Protein AF-A0A2X2CID7-F1 (afdb_monomer_lite)

Structure (mmCIF, N/CA/C/O backbone):
data_AF-A0A2X2CID7-F1
#
_entry.id   AF-A0A2X2CID7-F1
#
loop_
_atom_site.group_PDB
_atom_site.id
_atom_site.type_symbol
_atom_site.label_atom_id
_atom_site.label_alt_id
_atom_site.label_comp_id
_atom_site.label_asym_id
_atom_site.label_entity_id
_atom_site.label_seq_id
_atom_site.pdbx_PDB_ins_code
_atom_site.Cartn_x
_atom_site.Cartn_y
_atom_site.Cartn_z
_atom_site.occupancy
_atom_site.B_iso_or_equiv
_atom_site.auth_seq_id
_atom_site.auth_comp_id
_atom_site.auth_asym_id
_atom_site.auth_atom_id
_atom_site.pdbx_PDB_model_num
ATOM 1 N N . MET A 1 1 ? 6.070 -6.796 6.425 1.00 93.56 1 MET A N 1
ATOM 2 C CA . MET A 1 1 ? 5.252 -5.603 6.757 1.00 93.56 1 MET A CA 1
ATOM 3 C C . MET A 1 1 ? 3.770 -5.877 6.564 1.00 93.56 1 MET A C 1
ATOM 5 O O . MET A 1 1 ? 3.026 -5.582 7.486 1.00 93.56 1 MET A O 1
ATOM 9 N N . ALA A 1 2 ? 3.349 -6.495 5.452 1.00 93.25 2 ALA A N 1
ATOM 10 C CA . ALA A 1 2 ? 1.955 -6.909 5.254 1.00 93.25 2 ALA A CA 1
ATOM 11 C C . ALA A 1 2 ? 1.410 -7.747 6.428 1.00 93.25 2 ALA A C 1
ATOM 13 O O . ALA A 1 2 ? 0.424 -7.353 7.037 1.00 93.25 2 ALA A O 1
ATOM 14 N N . ASP A 1 3 ? 2.126 -8.792 6.859 1.00 96.06 3 ASP A N 1
ATOM 15 C CA . ASP A 1 3 ? 1.710 -9.619 8.011 1.00 96.06 3 ASP A CA 1
ATOM 16 C C . ASP A 1 3 ? 1.594 -8.839 9.324 1.00 96.06 3 ASP A C 1
ATOM 18 O O . ASP A 1 3 ? 0.737 -9.130 10.153 1.00 96.06 3 ASP A O 1
ATOM 22 N N . ILE A 1 4 ? 2.440 -7.821 9.517 1.00 94.31 4 ILE A N 1
ATOM 23 C CA . ILE A 1 4 ? 2.390 -6.957 10.703 1.00 94.31 4 ILE A CA 1
ATOM 24 C C . ILE A 1 4 ? 1.118 -6.110 10.667 1.00 94.31 4 ILE A C 1
ATOM 26 O O . ILE A 1 4 ? 0.432 -6.015 11.681 1.00 94.31 4 ILE A O 1
ATOM 30 N N . ALA A 1 5 ? 0.779 -5.541 9.505 1.00 94.25 5 ALA A N 1
ATOM 31 C CA . ALA A 1 5 ? -0.476 -4.823 9.326 1.00 94.25 5 ALA A CA 1
ATOM 32 C C . ALA A 1 5 ? -1.676 -5.747 9.574 1.00 94.25 5 ALA A C 1
ATOM 34 O O . ALA A 1 5 ? -2.533 -5.417 10.383 1.00 94.25 5 ALA A O 1
ATOM 35 N N . ILE A 1 6 ? -1.703 -6.930 8.952 1.00 93.88 6 ILE A N 1
ATOM 36 C CA . ILE A 1 6 ? -2.792 -7.908 9.100 1.00 93.88 6 ILE A CA 1
ATOM 37 C C . ILE A 1 6 ? -2.961 -8.316 10.567 1.00 93.88 6 ILE A C 1
ATOM 39 O O . ILE A 1 6 ? -4.070 -8.299 11.096 1.00 93.88 6 ILE A O 1
ATOM 43 N N . LYS A 1 7 ? -1.857 -8.620 11.258 1.00 94.81 7 LYS A N 1
ATOM 44 C CA . LYS A 1 7 ? -1.878 -8.961 12.682 1.00 94.81 7 LYS A CA 1
ATOM 45 C C . LYS A 1 7 ? -2.427 -7.808 13.523 1.00 94.81 7 LYS A C 1
ATOM 47 O O . LYS A 1 7 ? -3.255 -8.048 14.399 1.00 94.81 7 LYS A O 1
ATOM 52 N N . ALA A 1 8 ? -2.020 -6.572 13.241 1.00 94.62 8 ALA A N 1
ATOM 53 C CA . ALA A 1 8 ? -2.511 -5.390 13.944 1.00 94.62 8 ALA A CA 1
ATOM 54 C C . ALA A 1 8 ? -4.018 -5.150 13.731 1.00 94.62 8 ALA A C 1
ATOM 56 O O . ALA A 1 8 ? -4.693 -4.695 14.648 1.00 94.62 8 ALA A O 1
ATOM 57 N N . LEU A 1 9 ? -4.560 -5.520 12.567 1.00 92.88 9 LEU A N 1
ATOM 58 C CA . LEU A 1 9 ? -5.993 -5.438 12.259 1.00 92.88 9 LEU A CA 1
ATOM 59 C C . LEU A 1 9 ? -6.825 -6.592 12.833 1.00 92.88 9 LEU A C 1
ATOM 61 O O . LEU A 1 9 ? -8.051 -6.556 12.752 1.00 92.88 9 LEU A O 1
ATOM 65 N N . SER A 1 10 ? -6.193 -7.620 13.405 1.00 91.12 10 SER A N 1
ATOM 66 C CA . SER A 1 10 ? -6.932 -8.740 13.988 1.00 91.12 10 SER A CA 1
ATOM 67 C C . SER A 1 10 ? -7.845 -8.272 15.136 1.00 91.12 10 SER A C 1
ATOM 69 O O . SER A 1 10 ? -7.459 -7.369 15.884 1.00 91.12 10 SER A O 1
ATOM 71 N N . PRO A 1 11 ? -9.020 -8.902 15.343 1.00 85.31 11 PRO A N 1
ATOM 72 C CA . PRO A 1 11 ? -9.979 -8.481 16.371 1.00 85.31 11 PRO A CA 1
ATOM 73 C C . PRO A 1 11 ? -9.399 -8.417 17.788 1.00 85.31 11 PRO A C 1
ATOM 75 O O . PRO A 1 11 ? -9.829 -7.603 18.598 1.00 85.31 11 PRO A O 1
ATOM 78 N N . SER A 1 12 ? -8.417 -9.270 18.089 1.00 88.88 12 SER A N 1
ATOM 79 C CA . SER A 1 12 ? -7.773 -9.336 19.403 1.00 88.88 12 SER A CA 1
ATOM 80 C C . SER A 1 12 ? -6.754 -8.221 19.651 1.00 88.88 12 SER A C 1
ATOM 82 O O . SER A 1 12 ? -6.411 -7.985 20.804 1.00 88.88 12 SER A O 1
ATOM 84 N N . ILE A 1 13 ? -6.246 -7.568 18.599 1.00 91.12 13 ILE A N 1
ATOM 85 C CA . ILE A 1 13 ? -5.253 -6.489 18.714 1.00 91.12 13 ILE A CA 1
ATOM 86 C C . ILE A 1 13 ? -5.890 -5.137 18.396 1.00 91.12 13 ILE A C 1
ATOM 88 O O . ILE A 1 13 ? -5.781 -4.223 19.206 1.00 91.12 13 ILE A O 1
ATOM 92 N N . ASN A 1 14 ? -6.553 -5.022 17.239 1.00 88.50 14 ASN A N 1
ATOM 93 C CA . ASN A 1 14 ? -7.199 -3.805 16.746 1.00 88.50 14 ASN A CA 1
ATOM 94 C C . ASN A 1 14 ? -6.343 -2.532 16.939 1.00 88.50 14 ASN A C 1
ATOM 96 O O . ASN A 1 14 ? -6.796 -1.534 17.500 1.00 88.50 14 ASN A O 1
ATOM 100 N N . ASP A 1 15 ? -5.090 -2.579 16.482 1.00 95.19 15 ASP A N 1
ATOM 101 C CA . ASP A 1 15 ? -4.125 -1.480 16.562 1.00 95.19 15 ASP A CA 1
ATOM 102 C C . ASP A 1 15 ? -3.936 -0.818 15.182 1.00 95.19 15 ASP A C 1
ATOM 104 O O . ASP A 1 15 ? -3.030 -1.178 14.415 1.00 95.19 15 ASP A O 1
ATOM 108 N N . PRO A 1 16 ? -4.767 0.182 14.834 1.00 92.81 16 PRO A N 1
ATOM 109 C CA . PRO A 1 16 ? -4.644 0.888 13.564 1.00 92.81 16 PRO A CA 1
ATOM 110 C C . PRO A 1 16 ? -3.321 1.654 13.441 1.00 92.81 16 PRO A C 1
ATOM 112 O O . PRO A 1 16 ? -2.820 1.815 12.332 1.00 92.81 16 PRO A O 1
ATOM 115 N N . THR A 1 17 ? -2.697 2.075 14.546 1.00 96.12 17 THR A N 1
ATOM 116 C CA . THR A 1 17 ? -1.433 2.829 14.496 1.00 96.12 17 THR A CA 1
ATOM 117 C C . THR A 1 17 ? -0.303 1.963 13.948 1.00 96.12 17 THR A C 1
ATOM 119 O O . THR A 1 17 ? 0.474 2.408 13.098 1.00 96.12 17 THR A O 1
ATOM 122 N N . THR A 1 18 ? -0.223 0.706 14.389 1.00 96.38 18 THR A N 1
ATOM 123 C CA . THR A 1 18 ? 0.751 -0.253 13.849 1.00 96.38 18 THR A CA 1
ATOM 124 C C . THR A 1 18 ? 0.460 -0.584 12.385 1.00 96.38 18 THR A C 1
ATOM 126 O O . THR A 1 18 ? 1.393 -0.630 11.577 1.00 96.38 18 THR A O 1
ATOM 129 N N . ALA A 1 19 ? -0.814 -0.725 12.001 1.00 96.81 19 ALA A N 1
ATOM 130 C CA . ALA A 1 19 ? -1.191 -0.917 10.600 1.00 96.81 19 ALA A CA 1
ATOM 131 C C . ALA A 1 19 ? -0.771 0.275 9.719 1.00 96.81 19 ALA A C 1
ATOM 133 O O . ALA A 1 19 ? -0.202 0.073 8.647 1.00 96.81 19 ALA A O 1
ATOM 134 N N . PHE A 1 20 ? -0.958 1.514 10.187 1.00 98.06 20 PHE A N 1
ATOM 135 C CA . PHE A 1 20 ? -0.562 2.723 9.455 1.00 98.06 20 PHE A CA 1
ATOM 136 C C . PHE A 1 20 ? 0.943 2.754 9.185 1.00 98.06 20 PHE A C 1
ATOM 138 O O . PHE A 1 20 ? 1.363 3.000 8.055 1.00 98.06 20 PHE A O 1
ATOM 145 N N . ARG A 1 21 ? 1.756 2.441 10.200 1.00 98.06 21 ARG A N 1
ATOM 146 C CA . ARG A 1 21 ? 3.220 2.382 10.061 1.00 98.06 21 ARG A CA 1
ATOM 147 C C . ARG A 1 21 ? 3.654 1.307 9.068 1.00 98.06 21 ARG A C 1
ATOM 149 O O . ARG A 1 21 ? 4.571 1.527 8.279 1.00 98.06 21 ARG A O 1
ATOM 156 N N . ALA A 1 22 ? 2.996 0.149 9.091 1.00 97.88 22 ALA A N 1
ATOM 157 C CA . ALA A 1 22 ? 3.273 -0.924 8.147 1.00 97.88 22 ALA A CA 1
ATOM 158 C C . ALA A 1 22 ? 2.909 -0.533 6.703 1.00 97.88 22 ALA A C 1
ATOM 160 O O . ALA A 1 22 ? 3.693 -0.818 5.797 1.00 97.88 22 ALA A O 1
ATOM 161 N N . ILE A 1 23 ? 1.781 0.157 6.491 1.00 98.12 23 ILE A N 1
ATOM 162 C CA . ILE A 1 23 ? 1.379 0.705 5.184 1.00 98.12 23 ILE A CA 1
ATOM 163 C C . ILE A 1 23 ? 2.429 1.695 4.670 1.00 98.12 23 ILE A C 1
ATOM 165 O O . ILE A 1 23 ? 2.892 1.558 3.539 1.00 98.12 23 ILE A O 1
ATOM 169 N N . ASP A 1 24 ? 2.864 2.643 5.502 1.00 97.88 24 ASP A N 1
ATOM 170 C CA . ASP A 1 24 ? 3.865 3.636 5.097 1.00 97.88 24 ASP A CA 1
ATOM 171 C C . ASP A 1 24 ? 5.184 2.971 4.691 1.00 97.88 24 ASP A C 1
ATOM 173 O O . ASP A 1 24 ? 5.741 3.271 3.632 1.00 97.88 24 ASP A O 1
ATOM 177 N N . ARG A 1 25 ? 5.635 1.974 5.461 1.00 97.81 25 ARG A N 1
ATOM 178 C CA . ARG A 1 25 ? 6.856 1.230 5.138 1.00 97.81 25 ARG A CA 1
ATOM 179 C C . ARG A 1 25 ? 6.733 0.404 3.855 1.00 97.81 25 ARG A C 1
ATOM 181 O O . ARG A 1 25 ? 7.713 0.263 3.117 1.00 97.81 25 ARG A O 1
ATOM 188 N N . LEU A 1 26 ? 5.550 -0.140 3.568 1.00 97.88 26 LEU A N 1
ATOM 189 C CA . LEU A 1 26 ? 5.273 -0.813 2.297 1.00 97.88 26 LEU A CA 1
ATOM 190 C C . LEU A 1 26 ? 5.336 0.179 1.131 1.00 97.88 26 LEU A C 1
ATOM 192 O O . LEU A 1 26 ? 6.001 -0.109 0.140 1.00 97.88 26 LEU A O 1
ATOM 196 N N . CYS A 1 27 ? 4.732 1.363 1.260 1.00 97.56 27 CYS A N 1
ATOM 197 C CA . CYS A 1 27 ? 4.786 2.407 0.234 1.00 97.56 27 CYS A CA 1
ATOM 198 C C . CYS A 1 27 ? 6.213 2.908 -0.032 1.00 97.56 27 CYS A C 1
ATOM 200 O O . CYS A 1 27 ? 6.585 3.111 -1.188 1.00 97.56 27 CYS A O 1
ATOM 202 N N . GLU A 1 28 ? 7.039 3.069 1.002 1.00 96.69 28 GLU A N 1
ATOM 203 C CA . GLU A 1 28 ? 8.467 3.366 0.829 1.00 96.69 28 GLU A CA 1
ATOM 204 C C . GLU A 1 28 ? 9.159 2.266 0.021 1.00 96.69 28 GLU A C 1
ATOM 206 O O . GLU A 1 28 ? 9.811 2.548 -0.982 1.00 96.69 28 GLU A O 1
ATOM 211 N N . THR A 1 29 ? 8.961 1.005 0.414 1.00 96.06 29 THR A N 1
ATOM 212 C CA . THR A 1 29 ? 9.556 -0.158 -0.263 1.00 96.06 29 THR A CA 1
ATOM 213 C C . THR A 1 29 ? 9.141 -0.228 -1.733 1.00 96.06 29 THR A C 1
ATOM 215 O O . THR A 1 29 ? 9.983 -0.417 -2.611 1.00 96.06 29 THR A O 1
ATOM 218 N N . LEU A 1 30 ? 7.857 -0.013 -2.017 1.00 96.44 30 LEU A N 1
ATOM 219 C CA . LEU A 1 30 ? 7.319 0.004 -3.374 1.00 96.44 30 LEU A CA 1
ATOM 220 C C . LEU A 1 30 ? 7.809 1.214 -4.172 1.00 96.44 30 LEU A C 1
ATOM 222 O O . LEU A 1 30 ? 8.053 1.078 -5.363 1.00 96.44 30 LEU A O 1
ATOM 226 N N . THR A 1 31 ? 8.040 2.370 -3.544 1.00 95.69 31 THR A N 1
ATOM 227 C CA . THR A 1 31 ? 8.677 3.506 -4.231 1.00 95.69 31 THR A CA 1
ATOM 228 C C . THR A 1 31 ? 10.046 3.098 -4.767 1.00 95.69 31 THR A C 1
ATOM 230 O O . THR A 1 31 ? 10.337 3.324 -5.939 1.00 95.69 31 THR A O 1
ATOM 233 N N . PHE A 1 32 ? 10.872 2.458 -3.932 1.00 93.31 32 PHE A N 1
ATOM 234 C CA . PHE A 1 32 ? 12.182 1.975 -4.367 1.00 93.31 32 PHE A CA 1
ATOM 235 C C . PHE A 1 32 ? 12.065 0.907 -5.452 1.00 93.31 32 PHE A C 1
ATOM 237 O O . PHE A 1 32 ? 12.835 0.935 -6.406 1.00 93.31 32 PHE A O 1
ATOM 244 N N . LEU A 1 33 ? 11.112 -0.020 -5.334 1.00 92.19 33 LEU A N 1
ATOM 245 C CA . LEU A 1 33 ? 10.921 -1.078 -6.323 1.00 92.19 33 LEU A CA 1
ATOM 246 C C . LEU A 1 33 ? 10.463 -0.527 -7.680 1.00 92.19 33 LEU A C 1
ATOM 248 O O . LEU A 1 33 ? 11.080 -0.844 -8.690 1.00 92.19 33 LEU A O 1
ATOM 252 N N . GLY A 1 34 ? 9.438 0.328 -7.704 1.00 90.94 34 GLY A N 1
ATOM 253 C CA . GLY A 1 34 ? 8.867 0.884 -8.935 1.00 90.94 34 GLY A CA 1
ATOM 254 C C . GLY A 1 34 ? 9.800 1.847 -9.673 1.00 90.94 34 GLY A C 1
ATOM 255 O O . GLY A 1 34 ? 9.607 2.114 -10.852 1.00 90.94 34 GLY A O 1
ATOM 256 N N . GLN A 1 35 ? 10.834 2.368 -9.008 1.00 89.44 35 GLN A N 1
ATOM 257 C CA . GLN A 1 35 ? 11.866 3.193 -9.645 1.00 89.44 35 GLN A CA 1
ATOM 258 C C . GLN A 1 35 ? 13.010 2.371 -10.261 1.00 89.44 35 GLN A C 1
ATOM 260 O O . GLN A 1 35 ? 13.832 2.921 -10.997 1.00 89.44 35 GLN A O 1
ATOM 265 N N . ARG A 1 36 ? 13.098 1.064 -9.980 1.00 84.56 36 ARG A N 1
ATOM 266 C CA . ARG A 1 36 ? 14.151 0.203 -10.534 1.00 84.56 36 ARG A CA 1
ATOM 267 C C . ARG A 1 36 ? 13.773 -0.264 -11.934 1.00 84.56 36 ARG A C 1
ATOM 269 O O . ARG A 1 36 ? 12.651 -0.689 -12.177 1.00 84.56 36 ARG A O 1
ATOM 276 N N . LYS A 1 37 ? 14.750 -0.262 -12.845 1.00 70.12 37 LYS A N 1
ATOM 277 C CA . LYS A 1 37 ? 14.609 -0.944 -14.136 1.00 70.12 37 LYS A CA 1
ATOM 278 C C . LYS A 1 37 ? 14.745 -2.456 -13.911 1.00 70.12 37 LYS A C 1
ATOM 280 O O . LYS A 1 37 ? 15.781 -2.866 -13.378 1.00 70.12 37 LYS A O 1
ATOM 285 N N . PRO A 1 38 ? 13.754 -3.282 -14.287 1.00 66.44 38 PRO A N 1
ATOM 286 C CA . PRO A 1 38 ? 13.906 -4.728 -14.226 1.00 66.44 38 PRO A CA 1
ATOM 287 C C . PRO A 1 38 ? 15.034 -5.143 -15.175 1.00 66.44 38 PRO A C 1
ATOM 289 O O . PRO A 1 38 ? 15.036 -4.779 -16.349 1.00 66.44 38 PRO A O 1
ATOM 292 N N . CYS A 1 39 ? 16.025 -5.867 -14.658 1.00 63.31 39 CYS A N 1
ATOM 293 C CA . CYS A 1 39 ? 17.099 -6.419 -15.472 1.00 63.31 39 CYS A CA 1
ATOM 294 C C . CYS A 1 39 ? 16.784 -7.895 -15.718 1.00 63.31 39 CYS A C 1
ATOM 296 O O . CYS A 1 39 ? 16.853 -8.704 -14.800 1.00 63.31 39 CYS A O 1
ATOM 298 N N . TRP A 1 40 ? 16.373 -8.231 -16.940 1.00 63.97 40 TRP A N 1
ATOM 299 C CA . TRP A 1 40 ? 15.932 -9.587 -17.295 1.00 63.97 40 TRP A CA 1
ATOM 300 C C . TRP A 1 40 ? 17.081 -10.543 -17.620 1.00 63.97 40 TRP A C 1
ATOM 302 O O . TRP A 1 40 ? 16.886 -11.756 -17.665 1.00 63.97 40 TRP A O 1
ATOM 312 N N . THR A 1 41 ? 18.275 -10.003 -17.857 1.00 62.25 41 THR A N 1
ATOM 313 C CA . THR A 1 41 ? 19.419 -10.759 -18.363 1.00 62.25 41 THR A CA 1
ATOM 314 C C . THR A 1 41 ? 20.696 -10.316 -17.674 1.00 62.25 41 THR A C 1
ATOM 316 O O . THR A 1 41 ? 21.094 -9.156 -17.788 1.00 62.25 41 THR A O 1
ATOM 319 N N . HIS A 1 42 ? 21.370 -11.255 -17.012 1.00 64.75 42 HIS A N 1
ATOM 320 C CA . HIS A 1 42 ? 22.750 -11.065 -16.583 1.00 64.75 42 HIS A CA 1
ATOM 321 C C . HIS A 1 42 ? 23.676 -11.743 -17.598 1.00 64.75 42 HIS A C 1
ATOM 323 O O . HIS A 1 42 ? 23.637 -12.968 -17.778 1.00 64.75 42 HIS A O 1
ATOM 329 N N . CYS A 1 43 ? 24.477 -10.942 -18.298 1.00 64.00 43 CYS A N 1
ATOM 330 C CA . CYS A 1 43 ? 25.524 -11.446 -19.181 1.00 64.00 43 CYS A CA 1
ATOM 331 C C . CYS A 1 43 ? 26.818 -11.600 -18.380 1.00 64.00 43 CYS A C 1
ATOM 333 O O . CYS A 1 43 ? 27.135 -10.740 -17.563 1.00 64.00 43 CYS A O 1
ATOM 335 N N . GLY A 1 44 ? 27.556 -12.689 -18.605 1.00 63.25 44 GLY A N 1
ATOM 336 C CA . GLY A 1 44 ? 28.938 -12.775 -18.126 1.00 63.25 44 GLY A CA 1
ATOM 337 C C . GLY A 1 44 ? 29.862 -11.840 -18.908 1.00 63.25 44 GLY A C 1
ATOM 338 O O . GLY A 1 44 ? 29.473 -11.318 -19.954 1.00 63.25 44 GLY A O 1
ATOM 339 N N . ASP A 1 45 ? 31.104 -11.693 -18.446 1.00 72.12 45 ASP A N 1
ATOM 340 C CA . ASP A 1 45 ? 32.140 -10.865 -19.096 1.00 72.12 45 ASP A CA 1
ATOM 341 C C . ASP A 1 45 ? 32.443 -11.287 -20.551 1.00 72.12 45 ASP A C 1
ATOM 343 O O . ASP A 1 45 ? 33.028 -10.532 -21.321 1.00 72.12 45 ASP A O 1
ATOM 347 N N . ASP A 1 46 ? 32.008 -12.486 -20.953 1.00 78.31 46 ASP A N 1
ATOM 348 C CA . ASP A 1 46 ? 32.093 -13.027 -22.311 1.00 78.31 46 ASP A CA 1
ATOM 349 C C . ASP A 1 46 ? 30.859 -12.731 -23.187 1.00 78.31 46 ASP A C 1
ATOM 351 O O . ASP A 1 46 ? 30.723 -13.288 -24.276 1.00 78.31 46 ASP A O 1
ATOM 355 N N . GLY A 1 47 ? 29.927 -11.897 -22.713 1.00 65.25 47 GLY A N 1
ATOM 356 C CA . GLY A 1 47 ? 28.699 -11.532 -23.424 1.00 65.25 47 GLY A CA 1
ATOM 357 C C . GLY A 1 47 ? 27.652 -12.649 -23.499 1.00 65.25 47 GLY A C 1
ATOM 358 O O . GLY A 1 47 ? 26.596 -12.458 -24.104 1.00 65.25 47 GLY A O 1
ATOM 359 N N . LYS A 1 48 ? 27.901 -13.813 -22.883 1.00 71.69 48 LYS A N 1
ATOM 360 C CA . LYS A 1 48 ? 26.941 -14.924 -22.858 1.00 71.69 48 LYS A CA 1
ATOM 361 C C . LYS A 1 48 ? 25.907 -14.709 -21.755 1.00 71.69 48 LYS A C 1
ATOM 363 O O . LYS A 1 48 ? 26.262 -14.408 -20.616 1.00 71.69 48 LYS A O 1
ATOM 368 N N . ILE A 1 49 ? 24.629 -14.906 -22.086 1.00 63.53 49 ILE A N 1
ATOM 369 C CA . ILE A 1 49 ? 23.516 -14.881 -21.126 1.00 63.53 49 ILE A CA 1
ATOM 370 C C . ILE A 1 49 ? 23.701 -16.053 -20.156 1.00 63.53 49 ILE A C 1
ATOM 372 O O . ILE A 1 49 ? 23.679 -17.209 -20.577 1.00 63.53 49 ILE A O 1
ATOM 376 N N . ARG A 1 50 ? 23.908 -15.763 -18.867 1.00 65.81 50 ARG A N 1
ATOM 377 C CA . ARG A 1 50 ? 24.158 -16.784 -17.830 1.00 65.81 50 ARG A CA 1
ATOM 378 C C . ARG A 1 50 ? 22.981 -16.969 -16.874 1.00 65.81 50 ARG A C 1
ATOM 380 O O . ARG A 1 50 ? 22.906 -18.001 -16.216 1.00 65.81 50 ARG A O 1
ATOM 387 N N . LEU A 1 51 ? 22.051 -16.012 -16.831 1.00 61.34 51 LEU A N 1
ATOM 388 C CA . LEU A 1 51 ? 20.854 -16.082 -15.996 1.00 61.34 51 LEU A CA 1
ATOM 389 C C . LEU A 1 51 ? 19.684 -15.335 -16.650 1.00 61.34 51 LEU A C 1
ATOM 391 O O . LEU A 1 51 ? 19.808 -14.155 -16.985 1.00 61.34 51 LEU A O 1
ATOM 395 N N . ILE A 1 52 ? 18.557 -16.033 -16.807 1.00 61.75 52 ILE A N 1
ATOM 396 C CA . ILE A 1 52 ? 17.247 -15.445 -17.103 1.00 61.75 52 ILE A CA 1
ATOM 397 C C . ILE A 1 52 ? 16.473 -15.467 -15.786 1.00 61.75 52 ILE A C 1
ATOM 399 O O . ILE A 1 52 ? 16.043 -16.531 -15.337 1.00 61.75 52 ILE A O 1
ATOM 403 N N . GLU A 1 53 ? 16.326 -14.313 -15.140 1.00 61.91 53 GLU A N 1
ATOM 404 C CA . GLU A 1 53 ? 15.482 -14.199 -13.950 1.00 61.91 53 GLU A CA 1
ATOM 405 C C . GLU A 1 53 ? 14.022 -13.972 -14.360 1.00 61.91 53 GLU A C 1
ATOM 407 O O . GLU A 1 53 ? 13.734 -13.285 -15.341 1.00 61.91 53 GLU A O 1
ATOM 412 N N . ARG A 1 54 ? 13.080 -14.524 -13.587 1.00 64.75 54 ARG A N 1
ATOM 413 C CA . ARG A 1 54 ? 11.687 -14.053 -13.569 1.00 64.75 54 ARG A CA 1
ATOM 414 C C . ARG A 1 54 ? 11.589 -13.012 -12.451 1.00 64.75 54 ARG A C 1
ATOM 416 O O . ARG A 1 54 ? 11.337 -13.411 -11.313 1.00 64.75 54 ARG A O 1
ATOM 423 N N . PRO A 1 55 ? 11.862 -11.719 -12.707 1.00 70.25 55 PRO A N 1
ATOM 424 C CA . PRO A 1 55 ? 11.857 -10.731 -11.642 1.00 70.25 55 PRO A CA 1
ATOM 425 C C . PRO A 1 55 ? 10.456 -10.614 -11.045 1.00 70.25 55 PRO A C 1
ATOM 427 O O . PRO A 1 55 ? 9.451 -10.716 -11.752 1.00 70.25 55 PRO A O 1
ATOM 430 N N . LEU A 1 56 ? 10.407 -10.369 -9.736 1.00 80.06 56 LEU A N 1
ATOM 431 C CA . LEU A 1 56 ? 9.195 -9.935 -9.054 1.00 80.06 56 LEU A CA 1
ATOM 432 C C . LEU A 1 56 ? 8.659 -8.696 -9.780 1.00 80.06 56 LEU A C 1
ATOM 434 O O . LEU A 1 56 ? 9.308 -7.648 -9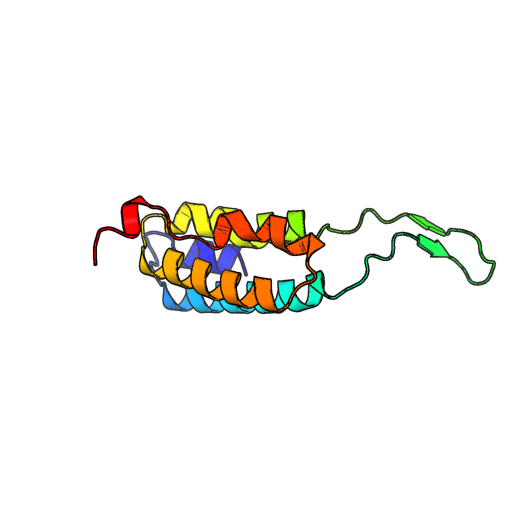.772 1.00 80.06 56 LEU A O 1
ATOM 438 N N . THR A 1 57 ? 7.500 -8.822 -10.423 1.00 89.62 57 THR A N 1
ATOM 439 C CA . THR A 1 57 ? 6.855 -7.675 -11.062 1.00 89.62 57 THR A CA 1
ATOM 440 C C . THR A 1 57 ? 6.363 -6.715 -9.988 1.00 89.62 57 THR A C 1
ATOM 442 O O . THR A 1 57 ? 6.002 -7.122 -8.878 1.00 89.62 57 THR A O 1
ATOM 445 N N . PHE A 1 58 ? 6.346 -5.425 -10.310 1.00 92.75 58 PHE A N 1
ATOM 446 C CA . PHE A 1 58 ? 5.815 -4.420 -9.400 1.00 92.75 58 PHE A CA 1
ATOM 447 C C . PHE A 1 58 ? 4.343 -4.697 -9.064 1.00 92.75 58 PHE A C 1
ATOM 449 O O . PHE A 1 58 ? 3.967 -4.642 -7.898 1.00 92.75 58 PHE A O 1
ATOM 456 N N . GLU A 1 59 ? 3.538 -5.105 -10.049 1.00 93.44 59 GLU A N 1
ATOM 457 C CA . GLU A 1 59 ? 2.147 -5.526 -9.847 1.00 93.44 59 GLU A CA 1
ATOM 458 C C . GLU A 1 59 ? 2.011 -6.643 -8.800 1.00 93.44 59 GLU A C 1
ATOM 460 O O . GLU A 1 59 ? 1.211 -6.525 -7.868 1.00 93.44 59 GLU A O 1
ATOM 465 N N . LEU A 1 60 ? 2.837 -7.693 -8.891 1.00 93.12 60 LEU A N 1
ATOM 466 C CA . LEU A 1 60 ? 2.823 -8.780 -7.913 1.00 93.12 60 LEU A CA 1
ATOM 467 C C . LEU A 1 60 ? 3.234 -8.279 -6.522 1.00 93.12 60 LEU A C 1
ATOM 469 O O . LEU A 1 60 ? 2.613 -8.643 -5.524 1.00 93.12 60 LEU A O 1
ATOM 473 N N . ALA A 1 61 ? 4.241 -7.406 -6.441 1.00 95.12 61 ALA A N 1
ATOM 474 C CA . ALA A 1 61 ? 4.659 -6.810 -5.176 1.00 95.12 61 ALA A CA 1
ATOM 475 C C . ALA A 1 61 ? 3.550 -5.958 -4.534 1.00 95.12 61 ALA A C 1
ATOM 477 O O . ALA A 1 61 ? 3.355 -6.019 -3.321 1.00 95.12 61 ALA A O 1
ATOM 478 N N . VAL A 1 62 ? 2.802 -5.196 -5.335 1.00 96.88 62 VAL A N 1
ATOM 479 C CA . VAL A 1 62 ? 1.651 -4.408 -4.877 1.00 96.88 62 VAL A CA 1
ATOM 480 C C . VAL A 1 62 ? 0.536 -5.319 -4.356 1.00 96.88 62 VAL A C 1
ATOM 482 O O . VAL A 1 62 ? 0.010 -5.067 -3.270 1.00 96.88 62 VAL A O 1
ATOM 485 N N . GLY A 1 63 ? 0.208 -6.394 -5.080 1.00 96.12 63 GLY A N 1
ATOM 486 C CA . GLY A 1 63 ? -0.772 -7.390 -4.636 1.00 96.12 63 GLY A CA 1
ATOM 487 C C . GLY A 1 63 ? -0.400 -7.995 -3.281 1.00 96.12 63 GLY A C 1
ATOM 488 O O . GLY A 1 63 ? -1.182 -7.932 -2.333 1.00 96.12 63 GLY A O 1
ATOM 489 N N . LEU A 1 64 ? 0.844 -8.466 -3.148 1.00 95.56 64 LEU A N 1
ATOM 490 C CA . LEU A 1 64 ? 1.370 -9.017 -1.894 1.00 95.56 64 LEU A CA 1
ATOM 491 C C . LEU A 1 64 ? 1.381 -7.996 -0.745 1.00 95.56 64 LEU A C 1
ATOM 493 O O . LEU A 1 64 ? 1.206 -8.369 0.414 1.00 95.56 64 LEU A O 1
ATOM 497 N N . ALA A 1 65 ? 1.597 -6.715 -1.045 1.00 96.81 65 ALA A N 1
ATOM 498 C CA . ALA A 1 65 ? 1.641 -5.660 -0.042 1.00 96.81 65 ALA A CA 1
ATOM 499 C C . ALA A 1 65 ? 0.252 -5.287 0.490 1.00 96.81 65 ALA A C 1
ATOM 501 O O . ALA A 1 65 ? 0.095 -5.116 1.699 1.00 96.81 65 ALA A O 1
ATOM 502 N N . PHE A 1 66 ? -0.735 -5.118 -0.393 1.00 97.31 66 PHE A N 1
ATOM 503 C CA . PHE A 1 66 ? -1.969 -4.409 -0.047 1.00 97.31 66 PHE A CA 1
ATOM 504 C C . PHE A 1 66 ? -3.235 -5.253 -0.082 1.00 97.31 66 PHE A C 1
ATOM 506 O O . PHE A 1 66 ? -4.190 -4.873 0.588 1.00 97.31 66 PHE A O 1
ATOM 513 N N . GLU A 1 67 ? -3.275 -6.387 -0.785 1.00 95.88 67 GLU A N 1
ATOM 514 C CA . GLU A 1 67 ? -4.533 -7.117 -0.991 1.00 95.88 67 GLU A CA 1
ATOM 515 C C . GLU A 1 67 ? -5.176 -7.558 0.329 1.00 95.88 67 GLU A C 1
ATOM 517 O O . GLU A 1 67 ? -6.338 -7.252 0.602 1.00 95.88 67 GLU A O 1
ATOM 522 N N . GLN A 1 68 ? -4.396 -8.197 1.200 1.00 95.06 68 GLN A N 1
ATOM 523 C CA . GLN A 1 68 ? -4.893 -8.640 2.501 1.00 95.06 68 GLN A CA 1
ATOM 524 C C . GLN A 1 68 ? -5.169 -7.469 3.453 1.00 95.06 68 GLN A C 1
ATOM 526 O O . GLN A 1 68 ? -6.154 -7.501 4.183 1.00 95.06 68 GLN A O 1
ATOM 531 N N . ILE A 1 69 ? -4.357 -6.404 3.422 1.00 95.56 69 ILE A N 1
ATOM 532 C CA . ILE A 1 69 ? -4.603 -5.199 4.235 1.00 95.56 69 ILE A CA 1
ATOM 533 C C . ILE A 1 69 ? -5.933 -4.558 3.835 1.00 95.56 69 ILE A C 1
ATOM 535 O O . ILE A 1 69 ? -6.734 -4.210 4.696 1.00 95.56 69 ILE A O 1
ATOM 539 N N . HIS A 1 70 ? -6.187 -4.435 2.533 1.00 94.69 70 HIS A N 1
ATOM 540 C CA . HIS A 1 70 ? -7.433 -3.900 2.004 1.00 94.69 70 HIS A CA 1
ATOM 541 C C . HIS A 1 70 ? -8.632 -4.782 2.374 1.00 94.69 70 HIS A C 1
ATOM 543 O O . HIS A 1 70 ? -9.695 -4.257 2.696 1.00 94.69 70 HIS A O 1
ATOM 549 N N . HIS A 1 71 ? -8.471 -6.109 2.357 1.00 93.12 71 HIS A N 1
ATOM 550 C CA . HIS A 1 71 ? -9.515 -7.054 2.754 1.00 93.12 71 HIS A CA 1
ATOM 551 C C . HIS A 1 71 ? -9.850 -6.966 4.251 1.00 93.12 71 HIS A C 1
ATOM 553 O O . HIS A 1 71 ? -11.005 -6.759 4.613 1.00 93.12 71 HIS A O 1
ATOM 559 N N . PHE A 1 72 ? -8.853 -7.065 5.133 1.00 91.88 72 PHE A N 1
ATOM 560 C CA . PHE A 1 72 ? -9.078 -7.008 6.583 1.00 91.88 72 PHE A CA 1
ATOM 561 C C . PHE A 1 72 ? -9.391 -5.593 7.087 1.00 91.88 72 PHE A C 1
ATOM 563 O O . PHE A 1 72 ? -10.013 -5.432 8.132 1.00 91.88 72 PHE A O 1
ATOM 570 N N . GLY A 1 73 ? -9.006 -4.559 6.335 1.00 90.62 73 GLY A N 1
ATOM 571 C CA . GLY A 1 73 ? -9.304 -3.163 6.638 1.00 90.62 73 GLY A CA 1
ATOM 572 C C . GLY A 1 73 ? -10.754 -2.747 6.376 1.00 90.62 73 GLY A C 1
ATOM 573 O O . GLY A 1 73 ? -11.134 -1.673 6.828 1.00 90.62 73 GLY A O 1
ATOM 574 N N . GLN A 1 74 ? -11.577 -3.564 5.703 1.00 90.00 74 GLN A N 1
ATOM 575 C CA . GLN A 1 74 ? -12.972 -3.222 5.356 1.00 90.00 74 GLN A CA 1
ATOM 576 C C . GLN A 1 74 ? -13.829 -2.812 6.562 1.00 90.00 74 GLN A C 1
ATOM 578 O O . GLN A 1 74 ? -14.713 -1.970 6.448 1.00 90.00 74 GLN A O 1
ATOM 583 N N . THR A 1 75 ? -13.543 -3.357 7.743 1.00 87.12 75 THR A N 1
ATOM 584 C CA . THR A 1 75 ? -14.260 -3.029 8.984 1.00 87.12 75 THR A CA 1
ATOM 585 C C . THR A 1 75 ? -13.686 -1.813 9.717 1.00 87.12 75 THR A C 1
ATOM 587 O O . THR A 1 75 ? -14.245 -1.388 10.728 1.00 87.12 75 THR A O 1
ATOM 590 N N . ASN A 1 76 ? -12.591 -1.226 9.222 1.00 89.62 76 ASN A N 1
ATOM 591 C CA . ASN A 1 76 ? -11.907 -0.086 9.824 1.00 89.62 76 ASN A CA 1
ATOM 592 C C . ASN A 1 76 ? -11.707 1.055 8.799 1.00 89.62 76 ASN A C 1
ATOM 594 O O . ASN A 1 76 ? -10.670 1.130 8.130 1.00 89.62 76 ASN A O 1
ATOM 598 N N . PRO A 1 77 ? -12.658 2.009 8.716 1.00 91.00 77 PRO A N 1
ATOM 599 C CA . PRO A 1 77 ? -12.600 3.142 7.788 1.00 91.00 77 PRO A CA 1
ATOM 600 C C . PRO A 1 77 ? -11.304 3.956 7.846 1.00 91.00 77 PRO A C 1
ATOM 602 O O . PRO A 1 77 ? -10.821 4.435 6.821 1.00 91.00 77 PRO A O 1
ATOM 605 N N . SER A 1 78 ? -10.712 4.098 9.037 1.00 92.88 78 SER A N 1
ATOM 606 C CA . SER A 1 78 ? -9.473 4.863 9.211 1.00 92.88 78 SER A CA 1
ATOM 607 C C . SER A 1 78 ? -8.276 4.202 8.515 1.00 92.88 78 SER A C 1
ATOM 609 O O . SER A 1 78 ? -7.431 4.891 7.944 1.00 92.88 78 SER A O 1
ATOM 611 N N . VAL A 1 79 ? -8.246 2.867 8.481 1.00 94.69 79 VAL A N 1
ATOM 612 C CA . VAL A 1 79 ? -7.213 2.067 7.808 1.00 94.69 79 VAL A CA 1
ATOM 613 C C . VAL A 1 79 ? -7.362 2.141 6.301 1.00 94.69 79 VAL A C 1
ATOM 615 O O . VAL A 1 79 ? -6.366 2.355 5.614 1.00 94.69 79 VAL A O 1
ATOM 618 N N . LEU A 1 80 ? -8.586 2.041 5.781 1.00 94.69 80 LEU A N 1
ATOM 619 C CA . LEU A 1 80 ? -8.824 2.195 4.346 1.00 94.69 80 LEU A CA 1
ATOM 620 C C . LEU A 1 80 ? -8.505 3.607 3.859 1.00 94.69 80 LEU A C 1
ATOM 622 O O . LEU A 1 80 ? -7.881 3.757 2.811 1.00 94.69 80 LEU A O 1
ATOM 626 N N . LYS A 1 81 ? -8.844 4.638 4.644 1.00 94.75 81 LYS A N 1
ATOM 627 C CA . LYS A 1 81 ? -8.462 6.019 4.331 1.00 94.75 81 LYS A CA 1
ATOM 628 C C . LYS A 1 81 ? -6.947 6.175 4.284 1.00 94.75 81 LYS A C 1
ATOM 630 O O . LYS A 1 81 ? -6.417 6.683 3.302 1.00 94.75 81 LYS A O 1
ATOM 635 N N . LYS A 1 82 ? -6.244 5.668 5.300 1.00 96.38 82 LYS A N 1
ATOM 636 C CA . LYS A 1 82 ? -4.779 5.692 5.333 1.00 96.38 82 LYS A CA 1
ATOM 637 C C . LYS A 1 82 ? -4.166 4.956 4.139 1.00 96.38 82 LYS A C 1
ATOM 639 O O . LYS A 1 82 ? -3.230 5.473 3.537 1.00 96.38 82 LYS A O 1
ATOM 644 N N . LEU A 1 83 ? -4.681 3.774 3.795 1.00 96.88 83 LEU A N 1
ATOM 645 C CA . LEU A 1 83 ? -4.218 3.006 2.640 1.00 96.88 83 LEU A CA 1
ATOM 646 C C . LEU A 1 83 ? -4.391 3.809 1.346 1.00 96.88 83 LEU A C 1
ATOM 648 O O . LEU A 1 83 ? -3.423 3.966 0.604 1.00 96.88 83 LEU A O 1
ATOM 652 N N . ALA A 1 84 ? -5.578 4.374 1.119 1.00 96.56 84 ALA A N 1
ATOM 653 C CA . ALA A 1 84 ? -5.859 5.193 -0.053 1.00 96.56 84 ALA A CA 1
ATOM 654 C C . ALA A 1 84 ? -4.947 6.425 -0.128 1.00 96.56 84 ALA A C 1
ATOM 656 O O . ALA A 1 84 ? -4.354 6.685 -1.176 1.00 96.56 84 ALA A O 1
ATOM 657 N N . ASP A 1 85 ? -4.771 7.157 0.972 1.00 97.00 85 ASP A N 1
ATOM 658 C CA . ASP A 1 85 ? -3.908 8.342 1.022 1.00 97.00 85 ASP A CA 1
ATOM 659 C C . ASP A 1 85 ? -2.439 7.987 0.725 1.00 97.00 85 ASP A C 1
ATOM 661 O O . ASP A 1 85 ? -1.795 8.626 -0.117 1.00 97.00 85 ASP A O 1
ATOM 665 N N . SER A 1 86 ? -1.911 6.930 1.353 1.00 97.56 86 SER A N 1
ATOM 666 C CA . SER A 1 86 ? -0.529 6.482 1.142 1.00 97.56 86 SER A CA 1
ATOM 667 C C . SER A 1 86 ? -0.310 5.940 -0.279 1.00 97.56 86 SER A C 1
ATOM 669 O O . SER A 1 86 ? 0.727 6.212 -0.890 1.00 97.56 86 SER A O 1
ATOM 671 N N . VAL A 1 87 ? -1.294 5.250 -0.865 1.00 97.69 87 VAL A N 1
ATOM 672 C CA . VAL A 1 87 ? -1.231 4.786 -2.261 1.00 97.69 87 VAL A CA 1
ATOM 673 C C . VAL A 1 87 ? -1.310 5.954 -3.245 1.00 97.69 87 VAL A C 1
ATOM 675 O O . VAL A 1 87 ? -0.534 5.999 -4.199 1.00 97.69 87 VAL A O 1
ATOM 678 N N . ASN A 1 88 ? -2.164 6.951 -3.003 1.00 96.88 88 ASN A N 1
ATOM 679 C CA . ASN A 1 88 ? -2.210 8.168 -3.819 1.00 96.88 88 ASN A CA 1
ATOM 680 C C . ASN A 1 88 ? -0.881 8.936 -3.784 1.00 96.88 88 ASN A C 1
ATOM 682 O O . ASN A 1 88 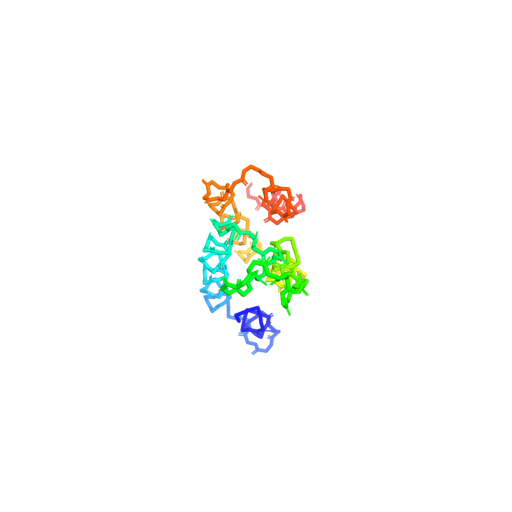? -0.455 9.494 -4.799 1.00 96.88 88 ASN A O 1
ATOM 686 N N . ALA A 1 89 ? -0.193 8.951 -2.640 1.00 97.00 89 ALA A N 1
ATOM 687 C CA . ALA A 1 89 ? 1.156 9.499 -2.548 1.00 97.00 89 ALA A CA 1
ATOM 688 C C . ALA A 1 89 ? 2.177 8.659 -3.339 1.00 97.00 89 ALA A C 1
ATOM 690 O O . ALA A 1 89 ? 3.021 9.226 -4.036 1.00 97.00 89 ALA A O 1
ATOM 691 N N . LEU A 1 90 ? 2.082 7.326 -3.284 1.00 97.06 90 LEU A N 1
ATOM 692 C CA . LEU A 1 90 ? 2.946 6.409 -4.033 1.00 97.06 90 LEU A CA 1
ATOM 693 C C . LEU A 1 90 ? 2.783 6.558 -5.555 1.00 97.06 90 LEU A C 1
ATOM 695 O O . LEU A 1 90 ? 3.786 6.615 -6.263 1.00 97.06 90 LEU A O 1
ATOM 699 N N . ILE A 1 91 ? 1.553 6.711 -6.059 1.00 96.44 91 ILE A N 1
ATOM 700 C CA . ILE A 1 91 ? 1.257 6.917 -7.492 1.00 96.44 91 ILE A CA 1
ATOM 701 C C . ILE A 1 91 ? 2.058 8.091 -8.075 1.00 96.44 91 ILE A C 1
ATOM 703 O O . ILE A 1 91 ? 2.536 8.025 -9.209 1.00 96.44 91 ILE A O 1
ATOM 707 N N . LYS A 1 92 ? 2.256 9.160 -7.294 1.00 95.38 92 LYS A N 1
ATOM 708 C CA . LYS A 1 92 ? 3.019 10.348 -7.715 1.00 95.38 92 LYS A CA 1
ATOM 709 C C . LYS A 1 92 ? 4.527 10.093 -7.825 1.00 95.38 92 LYS A C 1
ATOM 711 O O . LYS A 1 92 ? 5.230 10.914 -8.404 1.00 95.38 92 LYS A O 1
ATOM 716 N N . ARG A 1 93 ? 5.028 8.992 -7.258 1.00 95.19 93 ARG A N 1
ATOM 717 C CA . ARG A 1 93 ? 6.462 8.686 -7.104 1.00 95.19 93 ARG A CA 1
ATOM 718 C C . ARG A 1 93 ? 6.951 7.540 -7.992 1.00 95.19 93 ARG A C 1
ATOM 720 O O . ARG A 1 93 ? 8.163 7.330 -8.063 1.00 95.19 93 ARG A O 1
ATOM 727 N N . VAL A 1 94 ? 6.038 6.821 -8.647 1.00 94.75 94 VAL A N 1
ATOM 728 C CA . VAL A 1 94 ? 6.346 5.700 -9.549 1.00 94.75 94 VAL A CA 1
ATOM 729 C C . VAL A 1 94 ? 6.091 6.063 -11.023 1.00 94.75 94 VAL A C 1
ATOM 731 O O . VAL A 1 94 ? 5.284 6.966 -11.305 1.00 94.75 94 VAL A O 1
ATOM 734 N N . PRO A 1 95 ? 6.773 5.389 -11.974 1.00 93.50 95 PRO A N 1
ATOM 735 C CA . PRO A 1 95 ? 6.548 5.557 -13.409 1.00 93.50 95 PRO A CA 1
ATOM 736 C C . PRO A 1 95 ? 5.090 5.335 -13.807 1.00 93.50 95 PRO A C 1
ATOM 738 O O . PRO A 1 95 ? 4.357 4.623 -13.126 1.00 93.50 95 PRO A O 1
ATOM 741 N N . HIS A 1 96 ? 4.674 5.943 -14.920 1.00 91.00 96 HIS A N 1
ATOM 742 C CA . HIS A 1 96 ? 3.286 5.895 -15.385 1.00 91.00 96 HIS A CA 1
ATOM 743 C C . HIS A 1 96 ? 2.769 4.460 -15.563 1.00 91.00 96 HIS A C 1
ATOM 745 O O . HIS A 1 96 ? 1.671 4.153 -15.104 1.00 91.00 96 HIS A O 1
ATOM 751 N N . ASP A 1 97 ? 3.589 3.589 -16.149 1.00 90.75 97 ASP A N 1
ATOM 752 C CA . ASP A 1 97 ? 3.223 2.206 -16.475 1.00 90.75 97 ASP A CA 1
ATOM 753 C C . ASP A 1 97 ? 2.899 1.374 -15.225 1.00 90.75 97 ASP A C 1
ATOM 755 O O . ASP A 1 97 ? 2.043 0.497 -15.262 1.00 90.75 97 ASP A O 1
ATOM 759 N N . GLU A 1 98 ? 3.495 1.725 -14.083 1.00 92.94 98 GLU A N 1
ATOM 760 C CA . GLU A 1 98 ? 3.298 1.022 -12.813 1.00 92.94 98 GLU A CA 1
ATOM 761 C C . GLU A 1 98 ? 2.065 1.498 -12.035 1.00 92.94 98 GLU A C 1
ATOM 763 O O . GLU A 1 98 ? 1.610 0.852 -11.088 1.00 92.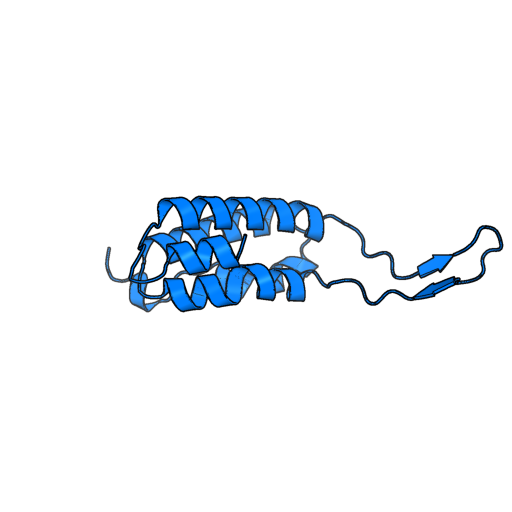94 98 GLU A O 1
ATOM 768 N N . ARG A 1 99 ? 1.478 2.637 -12.421 1.00 93.88 99 ARG A N 1
ATOM 769 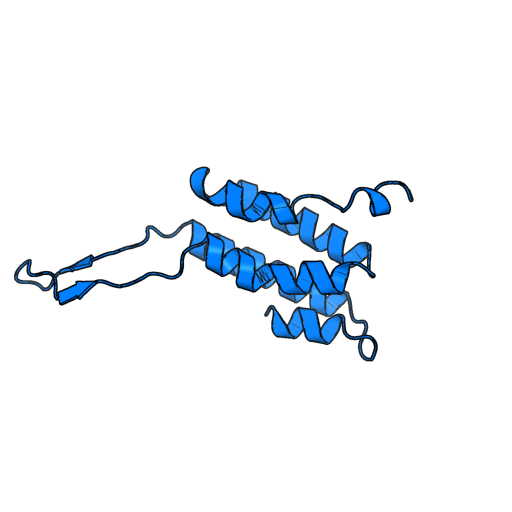C CA . ARG A 1 99 ? 0.355 3.234 -11.681 1.00 93.88 99 ARG A CA 1
ATOM 770 C C . ARG A 1 99 ? -0.899 2.378 -11.741 1.00 93.88 99 ARG A C 1
ATOM 772 O O . ARG A 1 99 ? -1.680 2.417 -10.795 1.00 93.88 99 ARG A O 1
ATOM 779 N N . VAL A 1 100 ? -1.088 1.605 -12.812 1.00 94.06 100 VAL A N 1
ATOM 780 C CA . VAL A 1 100 ? -2.290 0.780 -13.001 1.00 94.06 100 VAL A CA 1
ATOM 781 C C . VAL A 1 100 ? -2.476 -0.225 -11.862 1.00 94.06 100 VAL A C 1
ATOM 783 O O . VAL A 1 100 ? -3.587 -0.368 -11.353 1.00 94.06 100 VAL A O 1
ATOM 786 N N . ALA A 1 101 ? -1.380 -0.812 -11.368 1.00 94.88 101 ALA A N 1
ATOM 787 C CA . ALA A 1 101 ? -1.395 -1.764 -10.259 1.00 94.88 101 ALA A CA 1
ATOM 788 C C . ALA A 1 101 ? -1.874 -1.138 -8.933 1.00 94.88 101 ALA A C 1
ATOM 790 O O . ALA A 1 101 ? -2.345 -1.839 -8.040 1.00 94.88 101 ALA A O 1
ATOM 791 N N . LEU A 1 102 ? -1.778 0.188 -8.796 1.00 96.12 102 LEU A N 1
ATOM 792 C CA . LEU A 1 102 ? -2.095 0.921 -7.570 1.00 96.12 102 LEU A CA 1
ATOM 793 C C . LEU A 1 102 ? -3.538 1.439 -7.523 1.00 96.12 102 LEU A C 1
ATOM 795 O O . LEU A 1 102 ? -4.050 1.695 -6.434 1.00 96.12 102 LEU A O 1
ATOM 799 N N . ILE A 1 103 ? -4.212 1.577 -8.671 1.00 94.00 103 ILE A N 1
ATOM 800 C CA . ILE A 1 103 ? -5.542 2.211 -8.771 1.00 94.00 103 ILE A CA 1
ATOM 801 C C . ILE A 1 103 ? -6.576 1.515 -7.880 1.00 94.00 103 ILE A C 1
ATOM 803 O O . ILE A 1 103 ? -7.397 2.183 -7.252 1.00 94.00 103 ILE A O 1
ATOM 807 N N . ARG A 1 104 ? -6.515 0.180 -7.775 1.00 92.00 104 ARG A N 1
ATOM 808 C CA . ARG A 1 104 ? -7.432 -0.611 -6.935 1.00 92.00 104 ARG A CA 1
ATOM 809 C C . ARG A 1 104 ? -7.428 -0.158 -5.473 1.00 92.00 104 ARG A C 1
ATOM 811 O O . ARG A 1 104 ? -8.462 -0.226 -4.822 1.00 92.00 104 ARG A O 1
ATOM 818 N N . TYR A 1 105 ? -6.286 0.307 -4.973 1.00 94.81 105 TYR A N 1
ATOM 819 C CA . TYR A 1 105 ? -6.090 0.674 -3.570 1.00 94.81 105 TYR A CA 1
ATOM 820 C C . TYR A 1 105 ? -6.105 2.187 -3.337 1.00 94.81 105 TYR A C 1
ATOM 822 O O . TYR A 1 105 ? -5.951 2.626 -2.203 1.00 94.81 105 TYR A O 1
ATOM 830 N N . SER A 1 106 ? -6.261 2.999 -4.388 1.00 91.38 106 SER A N 1
ATOM 831 C CA . SER A 1 106 ? -6.189 4.462 -4.299 1.00 91.38 106 SER A CA 1
ATOM 832 C C . SER A 1 106 ? -7.531 5.122 -3.973 1.00 91.38 106 SER A C 1
ATOM 834 O O . SER A 1 106 ? -7.606 6.349 -3.878 1.00 91.38 106 SER A O 1
ATOM 836 N N . ARG A 1 107 ? -8.603 4.335 -3.864 1.00 85.94 107 ARG A N 1
ATOM 837 C CA . ARG A 1 107 ? -9.964 4.807 -3.604 1.00 85.94 107 ARG A CA 1
ATOM 838 C C . ARG A 1 107 ? -10.469 4.221 -2.297 1.00 85.94 107 ARG A C 1
ATOM 840 O O . ARG A 1 107 ? -10.168 3.079 -1.960 1.00 85.94 107 ARG A O 1
ATOM 847 N N . LEU A 1 108 ? -11.255 5.016 -1.585 1.00 75.81 108 LEU A N 1
ATOM 848 C CA . LEU A 1 108 ? -12.110 4.498 -0.528 1.00 75.81 108 LEU A CA 1
ATOM 849 C C . LEU A 1 108 ? -13.254 3.698 -1.170 1.00 75.81 108 LEU A C 1
ATOM 851 O O . LEU A 1 108 ? -13.745 4.124 -2.216 1.00 75.81 108 LEU A O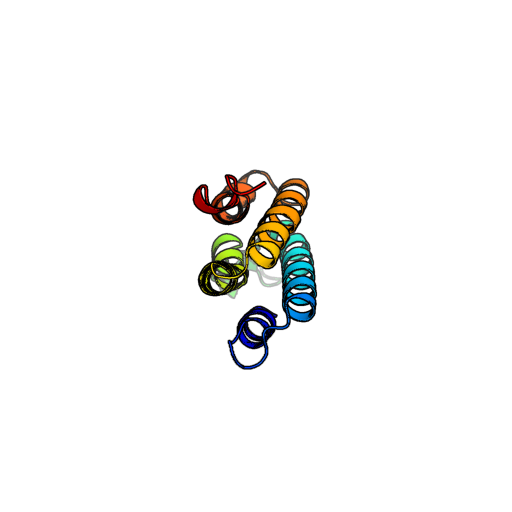 1
ATOM 855 N N . PRO A 1 109 ? -13.692 2.583 -0.566 1.00 68.19 109 PRO A N 1
ATOM 856 C CA . PRO A 1 109 ? -14.948 1.946 -0.942 1.00 68.19 109 PRO A CA 1
ATOM 857 C C . PRO A 1 109 ? -16.108 2.951 -0.846 1.00 68.19 109 PRO A C 1
ATOM 859 O O . PRO A 1 109 ? -16.172 3.740 0.107 1.00 68.19 109 PRO A O 1
ATOM 862 N N . ASP A 1 110 ? -16.997 2.952 -1.843 1.00 63.81 110 ASP A N 1
ATOM 863 C CA . ASP A 1 110 ? -18.079 3.940 -1.998 1.00 63.81 110 ASP A CA 1
ATOM 864 C C . ASP A 1 110 ? -19.021 3.986 -0.775 1.00 63.81 110 ASP A C 1
ATOM 866 O O . ASP A 1 11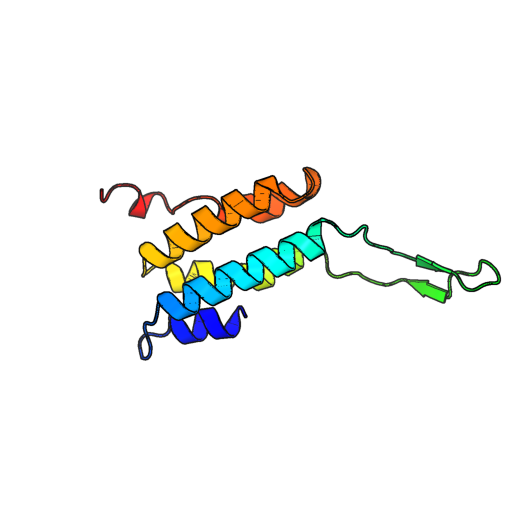0 ? -19.569 5.026 -0.413 1.00 63.81 110 ASP A O 1
ATOM 870 N N . ASP A 1 111 ? -19.140 2.864 -0.076 1.00 57.75 111 ASP A N 1
ATOM 871 C CA . ASP A 1 111 ? -19.908 2.628 1.144 1.00 57.75 111 ASP A CA 1
ATOM 872 C C . ASP A 1 111 ? -19.363 3.352 2.394 1.00 57.75 111 ASP A C 1
ATOM 874 O O . ASP A 1 111 ? -20.102 3.575 3.358 1.00 57.75 111 ASP A O 1
ATOM 878 N N . ILE A 1 112 ? -18.102 3.795 2.373 1.00 57.69 112 ILE A N 1
ATOM 879 C CA . ILE A 1 112 ? -17.465 4.548 3.468 1.00 57.69 112 ILE A CA 1
ATOM 880 C C . ILE A 1 112 ? -17.451 6.056 3.182 1.00 57.69 112 ILE A C 1
ATOM 882 O O . ILE A 1 112 ? -17.485 6.863 4.114 1.00 57.69 112 ILE A O 1
ATOM 886 N N . ALA A 1 113 ? -17.460 6.455 1.907 1.00 54.09 113 ALA A N 1
ATOM 887 C CA . ALA A 1 113 ? -17.420 7.858 1.491 1.00 54.09 113 ALA A CA 1
ATOM 888 C C . ALA A 1 113 ? -18.672 8.666 1.900 1.00 54.09 113 ALA A C 1
ATOM 890 O O . ALA A 1 113 ? -18.606 9.888 1.979 1.00 54.09 113 ALA A O 1
ATOM 891 N N . LEU A 1 114 ? -19.791 7.996 2.202 1.00 47.97 114 LEU A N 1
ATOM 892 C CA . LEU A 1 114 ? -21.096 8.606 2.506 1.00 47.97 114 LEU A CA 1
ATOM 893 C C . LEU A 1 114 ? -21.355 8.902 3.998 1.00 47.97 114 LEU A C 1
ATOM 895 O O . LEU A 1 114 ? -22.425 9.402 4.335 1.00 47.97 114 LEU A O 1
ATOM 899 N N . LYS A 1 115 ? -20.425 8.579 4.910 1.00 47.59 115 LYS A N 1
ATOM 900 C CA . LYS A 1 115 ? -20.629 8.734 6.369 1.00 47.59 115 LYS A CA 1
ATOM 901 C C . LYS A 1 115 ? -19.987 9.983 6.997 1.00 47.59 115 LYS A C 1
ATOM 903 O O . LYS A 1 115 ? -19.864 10.031 8.220 1.00 47.59 115 LYS A O 1
ATOM 908 N N . HIS A 1 116 ? -19.599 10.979 6.200 1.00 45.69 116 HIS A N 1
ATOM 909 C CA . HIS A 1 116 ? -19.063 12.256 6.686 1.00 45.69 116 HIS A CA 1
ATOM 910 C C . HIS A 1 116 ? -19.865 13.450 6.182 1.00 45.69 116 HIS A C 1
ATOM 912 O O . HIS A 1 116 ? -20.224 13.447 4.986 1.00 45.69 116 HIS A O 1
#

pLDDT: mean 86.55, std 13.94, range [45.69, 98.12]

Secondary structure (DSSP, 8-state):
-HHHHHHHHSTTT--HHHHHHHHHHHHHHHHHHHTSPP--EEE-TTS-EEEE-----HHHHHHHHHHHHHHHGGG-HHHHHHHHHHHHHHHTTS-GGGGGGGGGGSS--HHHHT--

InterPro domains:
  IPR018723 Protein of unknown function DUF2254, membrane [PF10011] (1-86)

Foldseek 3Di:
DQVQLLVCLDPVNVNLVSNLVLLLVLLVVLLVVLPDDDDQFDADPVRHTPDGDPDDDSLNSLCVRPVSSVVSCPVPQVSLVSQLVSLVVSLVRGDPVSNVSSPVSNDDDPVSVPPD

Radius of gyration: 17.05 Å; chains: 1; bounding box: 53×29×43 Å

Sequence (116 aa):
MADIAIKALSPSINDPTTAFRAIDRLCETLTFLGQRKPCWTHCGDDGKIRLIERPLTFELAVGLAFEQIHHFGQTNPSVLKKLADSVNALIKRVPHDERVALIRYSRLPDDIALKH

Organism: Pseudomonas luteola (NCBI:txid47886)

=== Feature glossary ===
The record interleaves many kinds of information about one protein. Here is each kind framed as the question it answers.

Q: What does the local fold look like, residue by residue?
A: The Foldseek 3Di string encodes local tertiary geometry as a 20-letter alphabet — one character per residue — derived from the relative positions of nearby Cα atoms. Unlike the amino-acid sequence, 3Di is a direct function of the 3D structure, so two proteins with the same fold have similar 3Di strings even at low sequence identity.

Q: Which residues are in helices, strands, or loops?
A: The SS8 string is DSSP's per-residue secondary-structure call. α-helix (H) means an i→i+4 H-bond ladder; β-strand (E) means the residue participates in a β-sheet; 3₁₀ (G) and π (I) are tighter and wider helices; T/S are turns/bends; '-' is loop.

Q: How big and how compact is the whole molecule?
A: Radius of gyration (Rg) is the root-mean-square distance of Cα atoms from their centroid — a single number for overall size and compactness. A globular domain of N residues has Rg ≈ 2.2·N^0.38 Å; an extended or disordered chain has a much larger Rg. The Cα contact count is the number of residue pairs whose Cα atoms are within 8 Å and are more than four positions apart in sequence — a standard proxy for tertiary packing density. The bounding box is the smallest axis-aligned box enclosing all Cα atoms.

Q: Where is each backbone atom in 3D?
A: Structure coordinates are given as an mmCIF _atom_site loop: one row per atom with element, residue name, chain id, sequence number, and x/y/z position in Å. Only the four main-chain atoms per residue are included here; side chains are omitted to keep the record compact.

Q: What is the amino-acid chain?
A: Primary structure: the covalent order of the twenty standard amino acids along the backbone. Two proteins with the same sequence will (almost always) fold to the same structure; two with 30% identity often share a fold but not the details.

Q: What if only a Cα trace is available?
A: Three-state secondary structure (P-SEA) collapses the eight DSSP classes into helix (a), strand (b), and coil (c). P-SEA assigns these from Cα geometry alone — distances and angles — without requiring backbone oxygens, so it works on any Cα trace.

Q: What family and function is it annotated with?
A: Database cross-references. InterPro integrates a dozen domain/family signature databases into unified entries with residue-range hits. GO terms attach function/process/location labels with evidence codes. CATH codes position the fold in a four-level structural taxonomy. Organism is the NCBI-taxonomy species name.

Q: How confident is the AlphaFold model at each residue?
A: pLDDT is the predicted lDDT-Cα score: AlphaFold's confidence that the local environment of each residue (all inter-atomic distances within 15 Å) is correctly placed. It is a per-residue number between 0 and 100, with higher meaning more reliable.

Q: How mobile is each atom in the crystal?
A: B-factor (Debye–Waller factor) reflects atomic displacement in the crystal lattice. It is an experimental observable (units Å²), not a prediction; low values mean the atom is pinned down, high values mean it moves or is heterogeneous across the crystal.

Q: Which residues are buried vs exposed?
A: SASA measures how much of the protein is reachable by solvent. It is computed by rolling a water-sized probe over the atomic surface and summing the exposed area (Å²). Per-residue SASA distinguishes core (buried, low SASA) from surface (exposed, high SASA) residues; total SASA is a whole-molecule size measure.

Q: What do the diagnostic plots show?
A: Plot images: a contact map (which residues are close in 3D, as an N×N binary image), a Ramachandran scatter (backbone torsion angles, revealing secondary-structure composition at a glance), and — for AlphaFold structures — a PAE heatmap (pairwise prediction confidence).

Q: What known structures does this most resemble?
A: The Foldseek neighbor list gives the closest experimentally determined structures in the PDB, ranked by structural alignment. TM-score near 1 means near-identical fold; near 0.3 means only rough topology match. This is how one finds what a novel AlphaFold prediction most resembles in the solved-structure universe.

Q: Are the domains correctly placed relative to each other?
A: Predicted aligned error is AlphaFold's pairwise confidence. Unlike pLDDT (per-residue), PAE is per-residue-pair and captures whether two parts of the structure are correctly placed relative to each other. Units are ångströms of expected positional error.

Q: What do the rendered images show?
A: Structure images are PyMOL renders from six orthogonal camera directions. Cartoon representation draws helices as coils and strands as arrows; sticks shows the backbone as bonds; surface shows the solvent-excluded envelope. Rainbow coloring maps sequence position to hue (blue→red, N→C); chain coloring assigns a distinct color per polypeptide.

Q: What are the backbone torsion angles?
A: φ (phi) and ψ (psi) are the two rotatable backbone dihedrals per residue: φ is the C(i-1)–N–Cα–C torsion, ψ is the N–Cα–C–N(i+1) torsion, both in degrees on (−180°, 180°]. α-helical residues cluster near (−60°, −45°); β-strand residues near (−120°, +130°). A Ramachandran plot is simply a scatter of (φ, ψ) for every residue.